Protein AF-A0A969TVH9-F1 (afdb_monomer)

Structure (mmCIF, N/CA/C/O backbone):
data_AF-A0A969TVH9-F1
#
_entry.id   AF-A0A969TVH9-F1
#
loop_
_atom_site.group_PDB
_atom_site.id
_atom_site.type_symbol
_atom_site.label_atom_id
_atom_site.label_alt_id
_atom_site.label_comp_id
_atom_site.label_asym_id
_atom_site.label_entity_id
_atom_site.label_seq_id
_atom_site.pdbx_PDB_ins_code
_atom_site.Cartn_x
_atom_site.Cartn_y
_atom_site.Cartn_z
_atom_site.occupancy
_atom_site.B_iso_or_equiv
_atom_site.auth_seq_id
_atom_site.auth_comp_id
_atom_site.auth_asym_id
_atom_site.auth_atom_id
_atom_site.pdbx_PDB_model_num
ATOM 1 N N . MET A 1 1 ? -48.731 -35.865 27.887 1.00 37.69 1 MET A N 1
ATOM 2 C CA . MET A 1 1 ? -47.710 -35.206 28.732 1.00 37.69 1 MET A CA 1
ATOM 3 C C . MET A 1 1 ? -46.480 -34.941 27.874 1.00 37.69 1 MET A C 1
ATOM 5 O O . MET A 1 1 ? -45.888 -35.913 27.430 1.00 37.69 1 MET A O 1
ATOM 9 N N . ARG A 1 2 ? -46.145 -33.652 27.671 1.00 34.91 2 ARG A N 1
ATOM 10 C CA . ARG A 1 2 ? -44.978 -33.080 26.948 1.00 34.91 2 ARG A CA 1
ATOM 11 C C . ARG A 1 2 ? -44.961 -33.380 25.437 1.00 34.91 2 ARG A C 1
ATOM 13 O O . ARG A 1 2 ? -44.934 -34.528 25.036 1.00 34.91 2 ARG A O 1
ATOM 20 N N . GLY A 1 3 ? -45.037 -32.431 24.510 1.00 35.03 3 GLY A N 1
ATOM 21 C CA . GLY A 1 3 ? -44.656 -31.019 24.518 1.00 35.03 3 GLY A CA 1
ATOM 22 C C . GLY A 1 3 ? -43.785 -30.818 23.275 1.00 35.03 3 GLY A C 1
ATOM 23 O O . GLY A 1 3 ? -42.589 -31.070 23.332 1.00 35.03 3 GLY A O 1
ATOM 24 N N . ARG A 1 4 ? -44.397 -30.492 22.129 1.00 38.34 4 ARG A N 1
ATOM 25 C CA . ARG A 1 4 ? -43.696 -30.109 20.893 1.00 38.34 4 ARG A CA 1
ATOM 26 C C . ARG A 1 4 ? -44.098 -28.678 20.573 1.00 38.34 4 ARG A C 1
ATOM 28 O O . ARG A 1 4 ? -45.091 -28.439 19.897 1.00 38.34 4 ARG A O 1
ATOM 35 N N . GLU A 1 5 ? -43.347 -27.749 21.140 1.00 38.47 5 GLU A N 1
ATOM 36 C CA . GLU A 1 5 ? -43.374 -26.342 20.769 1.00 38.47 5 GLU A CA 1
ATOM 37 C C . GLU A 1 5 ? -42.545 -26.199 19.491 1.00 38.47 5 GLU A C 1
ATOM 39 O O . GLU A 1 5 ? -41.354 -26.498 19.477 1.00 38.47 5 GLU A O 1
ATOM 44 N N . ASN A 1 6 ? -43.184 -25.804 18.394 1.00 35.50 6 ASN A N 1
ATOM 45 C CA . ASN A 1 6 ? -42.488 -25.370 17.190 1.00 35.50 6 ASN A CA 1
ATOM 46 C C . ASN A 1 6 ? -43.167 -24.090 16.709 1.00 35.50 6 ASN A C 1
ATOM 48 O O . ASN A 1 6 ? -44.113 -24.116 15.924 1.00 35.50 6 ASN A O 1
ATOM 52 N N . GLN A 1 7 ? -42.732 -22.972 17.282 1.00 39.88 7 GLN A N 1
ATOM 53 C CA . GLN A 1 7 ? -43.149 -21.638 16.890 1.00 39.88 7 GLN A CA 1
ATOM 54 C C . GLN A 1 7 ? -42.060 -21.081 15.972 1.00 39.88 7 GLN A C 1
ATOM 56 O O . GLN A 1 7 ? -41.015 -20.624 16.428 1.00 39.88 7 GLN A O 1
ATOM 61 N N . LEU A 1 8 ? -42.286 -21.182 14.661 1.00 37.19 8 LEU A N 1
ATOM 62 C CA . LEU A 1 8 ? -41.405 -20.625 13.642 1.00 37.19 8 LEU A CA 1
ATOM 63 C C . LEU A 1 8 ? -41.905 -19.246 13.199 1.00 37.19 8 LEU A C 1
ATOM 65 O O . LEU A 1 8 ? -43.026 -19.092 12.725 1.00 37.19 8 LEU A O 1
ATOM 69 N N . ALA A 1 9 ? -40.984 -18.291 13.326 1.00 36.25 9 ALA A N 1
ATOM 70 C CA . ALA A 1 9 ? -40.798 -17.112 12.487 1.00 36.25 9 ALA A CA 1
ATOM 71 C C . ALA A 1 9 ? -41.891 -16.025 12.501 1.00 36.25 9 ALA A C 1
ATOM 73 O O . ALA A 1 9 ? -42.578 -15.789 11.511 1.00 36.25 9 ALA A O 1
ATOM 74 N N . SER A 1 10 ? -41.915 -15.219 13.568 1.00 35.88 10 SER A N 1
ATOM 75 C CA . SER A 1 10 ? -42.147 -13.783 13.388 1.00 35.88 10 SER A CA 1
ATOM 76 C C . SER A 1 10 ? -40.839 -13.148 12.899 1.00 35.88 10 SER A C 1
ATOM 78 O O . SER A 1 10 ? -39.850 -13.056 13.628 1.00 35.88 10 SER A O 1
ATOM 80 N N . GLY A 1 11 ? -40.810 -12.777 11.618 1.00 38.91 11 GLY A N 1
ATOM 81 C CA . GLY A 1 11 ? -39.690 -12.087 10.984 1.00 38.91 11 GLY A CA 1
ATOM 82 C C . GLY A 1 11 ? -39.461 -10.723 11.626 1.00 38.91 11 GLY A C 1
ATOM 83 O O . GLY A 1 11 ? -40.088 -9.735 11.252 1.00 38.91 11 GLY A O 1
ATOM 84 N N . LYS A 1 12 ? -38.555 -10.677 12.605 1.00 38.53 12 LYS A N 1
ATOM 85 C CA . LYS A 1 12 ? -37.972 -9.447 13.139 1.00 38.53 12 LYS A CA 1
ATOM 86 C C . LYS A 1 12 ? -37.052 -8.850 12.074 1.00 38.53 12 LYS A C 1
ATOM 88 O O . LYS A 1 12 ? -35.854 -9.114 12.049 1.00 38.53 12 LYS A O 1
ATOM 93 N N . PHE A 1 13 ? -37.630 -8.059 11.177 1.00 44.72 13 PHE A N 1
ATOM 94 C CA . PHE A 1 13 ? -36.881 -7.011 10.494 1.00 44.72 13 PHE A CA 1
ATOM 95 C C . PHE A 1 13 ? -36.316 -6.057 11.560 1.00 44.72 13 PHE A C 1
ATOM 97 O O . PHE A 1 13 ? -37.012 -5.731 12.518 1.00 44.72 13 PHE A O 1
ATOM 104 N N . MET A 1 14 ? -35.064 -5.627 11.373 1.00 42.19 14 MET A N 1
ATOM 105 C CA . MET A 1 14 ? -34.274 -4.744 12.249 1.00 42.19 14 MET A CA 1
ATOM 106 C C . MET A 1 14 ? -33.704 -5.382 13.525 1.00 42.19 14 MET A C 1
ATOM 108 O O . MET A 1 14 ? -34.251 -5.200 14.606 1.00 42.19 14 MET A O 1
ATOM 112 N N . HIS A 1 15 ? -32.538 -6.031 13.421 1.00 42.66 15 HIS A N 1
ATOM 113 C CA . HIS A 1 15 ? -31.486 -5.968 14.451 1.00 42.66 15 HIS A CA 1
ATOM 114 C C . HIS A 1 15 ? -30.138 -6.425 13.867 1.00 42.66 15 HIS A C 1
ATOM 116 O O . HIS A 1 15 ? -29.793 -7.600 13.900 1.00 42.66 15 HIS A O 1
ATOM 122 N N . SER A 1 16 ? -29.369 -5.484 13.318 1.00 38.47 16 SER A N 1
ATOM 123 C CA . SER A 1 16 ? -27.898 -5.578 13.312 1.00 38.47 16 SER A CA 1
ATOM 124 C C . SER A 1 16 ? -27.248 -4.191 13.198 1.00 38.47 16 SER A C 1
ATOM 126 O O . SER A 1 16 ? -26.223 -3.998 12.563 1.00 38.47 16 SER A O 1
ATOM 128 N N . MET A 1 17 ? -27.869 -3.186 13.819 1.00 41.12 17 MET A N 1
ATOM 129 C CA . MET A 1 17 ? -27.163 -1.999 14.299 1.00 41.12 17 MET A CA 1
ATOM 130 C C . MET A 1 17 ? -26.947 -2.255 15.781 1.00 41.12 17 MET A C 1
ATOM 132 O O . MET A 1 17 ? -27.868 -2.024 1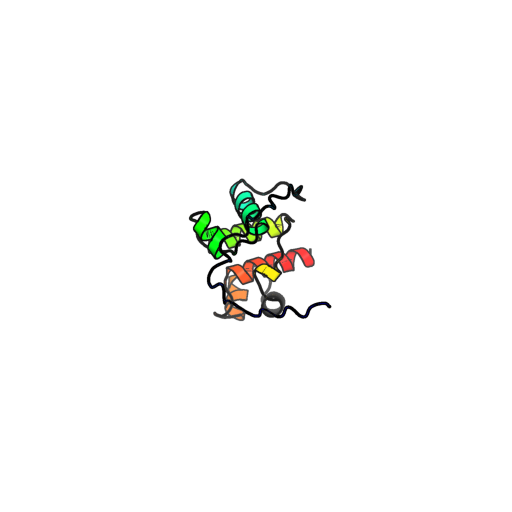6.547 1.00 41.12 17 MET A O 1
ATOM 136 N N . TYR A 1 18 ? -25.824 -2.872 16.133 1.00 45.12 18 TYR A N 1
ATOM 137 C CA . TYR A 1 18 ? -25.208 -2.978 17.465 1.00 45.12 18 TYR A CA 1
ATOM 138 C C . TYR A 1 18 ? -24.416 -4.284 17.506 1.00 45.12 18 TYR A C 1
ATOM 140 O O . TYR A 1 18 ? -24.828 -5.270 18.108 1.00 45.12 18 TYR A O 1
ATOM 148 N N . ASN A 1 19 ? -23.233 -4.271 16.901 1.00 34.69 19 ASN A N 1
ATOM 149 C C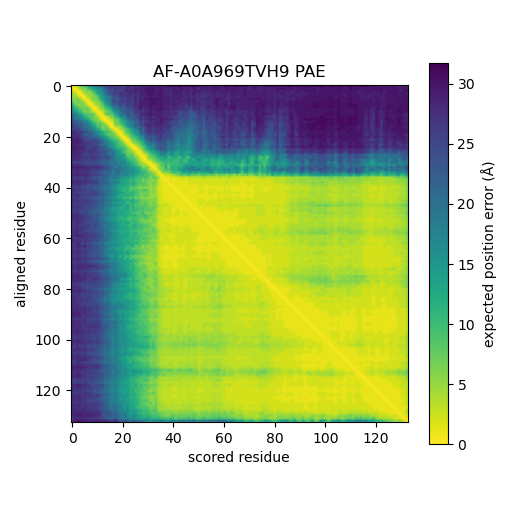A . ASN A 1 19 ? -22.116 -4.881 17.597 1.00 34.69 19 ASN A CA 1
ATOM 150 C C . ASN A 1 19 ? -21.388 -3.725 18.270 1.00 34.69 19 ASN A C 1
ATOM 152 O O . ASN A 1 19 ? -20.700 -2.943 17.619 1.00 34.69 19 ASN A O 1
ATOM 156 N N . LEU A 1 20 ? -21.604 -3.589 19.583 1.00 49.22 20 LEU A N 1
ATOM 157 C CA . LEU A 1 20 ? -20.616 -2.952 20.439 1.00 49.22 20 LEU A CA 1
ATOM 158 C C . LEU A 1 20 ? -19.291 -3.649 20.125 1.00 49.22 20 LEU A C 1
ATOM 160 O O . LEU A 1 2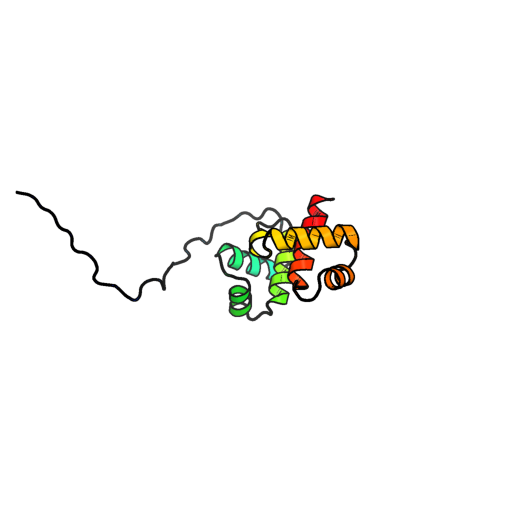0 ? -19.110 -4.811 20.486 1.00 49.22 20 LEU A O 1
ATOM 164 N N . CYS A 1 21 ? -18.393 -2.960 19.422 1.00 44.66 21 CYS A N 1
ATOM 165 C CA . CYS A 1 21 ? -17.021 -3.397 19.221 1.00 44.66 21 CYS A CA 1
ATOM 166 C C . CYS A 1 21 ? -16.285 -3.281 20.566 1.00 44.66 21 CYS A C 1
ATOM 168 O O . CYS A 1 21 ? -15.441 -2.416 20.781 1.00 44.66 21 CYS A O 1
ATOM 170 N N . SER A 1 22 ? -16.655 -4.140 21.517 1.00 37.97 22 SER A N 1
ATOM 171 C CA . SER A 1 22 ? -15.905 -4.407 22.736 1.00 37.97 22 SER A CA 1
ATOM 172 C C . SER A 1 22 ? -14.721 -5.285 22.369 1.00 37.97 22 SER A C 1
ATOM 174 O O . SER A 1 22 ? -14.702 -6.475 22.665 1.00 37.97 22 SER A O 1
ATOM 176 N N . PHE A 1 23 ? -13.739 -4.689 21.698 1.00 45.00 23 PHE A N 1
ATOM 177 C CA . PHE A 1 23 ? -12.407 -5.267 21.610 1.00 45.00 23 PHE A CA 1
ATOM 178 C C . PHE A 1 23 ? -11.351 -4.203 21.301 1.00 45.00 23 PHE A C 1
ATOM 180 O O . PHE A 1 23 ? -10.577 -4.304 20.355 1.00 45.00 23 PHE A O 1
ATOM 187 N N . CYS A 1 24 ? -11.287 -3.170 22.145 1.00 52.09 24 CYS A N 1
ATOM 188 C CA . CYS A 1 24 ? -10.039 -2.439 22.350 1.00 52.09 24 CYS A CA 1
ATOM 189 C C . CYS A 1 24 ? -9.046 -3.398 23.020 1.00 52.09 24 CYS A C 1
ATOM 191 O O . CYS A 1 24 ? -8.889 -3.388 24.238 1.00 52.09 24 CYS A O 1
ATOM 193 N N . GLN A 1 25 ? -8.449 -4.304 22.251 1.00 49.28 25 GLN A N 1
ATOM 194 C CA . GLN A 1 25 ? -7.420 -5.187 22.773 1.00 49.28 25 GLN A CA 1
ATOM 195 C C . GLN A 1 25 ? -6.120 -4.387 22.900 1.00 49.28 25 GLN A C 1
ATOM 197 O O . GLN A 1 25 ? -5.663 -3.777 21.933 1.00 49.28 25 GLN A O 1
ATOM 202 N N . GLU A 1 26 ? -5.526 -4.394 24.094 1.00 49.34 26 GLU A N 1
ATOM 203 C CA . GLU A 1 26 ? -4.182 -3.881 24.377 1.00 49.34 26 GLU A CA 1
ATOM 204 C C . GLU A 1 26 ? -3.132 -4.731 23.642 1.00 49.34 26 GLU A C 1
ATOM 206 O O . GLU A 1 26 ? -2.447 -5.572 24.224 1.00 49.34 26 GLU A O 1
ATOM 211 N N . GLN A 1 27 ? -3.021 -4.568 22.325 1.00 54.56 27 GLN A N 1
ATOM 212 C CA . GLN A 1 27 ? -1.978 -5.239 21.560 1.00 54.56 27 GLN A CA 1
ATOM 213 C C . GLN A 1 27 ? -0.663 -4.487 21.756 1.00 54.56 27 GLN A C 1
ATOM 215 O O . GLN A 1 27 ? -0.496 -3.346 21.322 1.00 54.56 27 GLN A O 1
ATOM 220 N N . LYS A 1 28 ? 0.288 -5.140 22.428 1.00 53.81 28 LYS A N 1
ATOM 221 C CA . LYS A 1 28 ? 1.674 -4.679 22.521 1.00 53.81 28 LYS A CA 1
ATOM 222 C C . LYS A 1 28 ? 2.285 -4.766 21.121 1.00 53.81 28 LYS A C 1
ATOM 224 O O . LYS A 1 28 ? 2.469 -5.855 20.586 1.00 53.81 28 LYS A O 1
ATOM 229 N N . LEU A 1 29 ? 2.520 -3.610 20.512 1.00 57.31 29 LEU A N 1
ATOM 230 C CA . LEU A 1 29 ? 2.960 -3.506 19.124 1.00 57.31 29 LEU A CA 1
ATOM 231 C C . LEU A 1 29 ? 4.400 -4.026 18.972 1.00 57.31 29 LEU A C 1
ATOM 233 O O . LEU A 1 29 ? 5.226 -3.772 19.851 1.00 57.31 29 LEU A O 1
ATOM 237 N N . PRO A 1 30 ? 4.715 -4.728 17.872 1.00 58.38 30 PRO A N 1
ATOM 238 C CA . PRO A 1 30 ? 6.015 -5.373 17.671 1.00 58.38 30 PRO A CA 1
ATOM 239 C C . PRO A 1 30 ? 7.172 -4.374 17.503 1.00 58.38 30 PRO A C 1
ATOM 241 O O . PRO A 1 30 ? 8.308 -4.692 17.844 1.00 58.38 30 PRO A O 1
ATOM 244 N N . VAL A 1 31 ? 6.891 -3.160 17.017 1.00 62.19 31 VAL A N 1
ATOM 245 C CA . VAL A 1 31 ? 7.862 -2.065 16.841 1.00 62.19 31 VAL A CA 1
ATOM 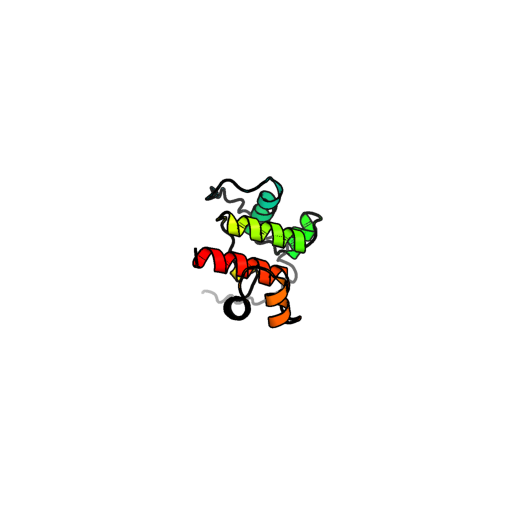246 C C . VAL A 1 31 ? 7.194 -0.735 17.209 1.00 62.19 31 VAL A C 1
ATOM 248 O O . VAL A 1 31 ? 5.976 -0.589 17.074 1.00 62.19 31 VAL A O 1
ATOM 251 N N . ALA A 1 32 ? 7.965 0.251 17.678 1.00 64.38 32 ALA A N 1
ATOM 252 C CA . ALA A 1 32 ? 7.462 1.607 17.889 1.00 64.38 32 ALA A CA 1
ATOM 253 C C . ALA A 1 32 ? 6.918 2.185 16.568 1.00 64.38 32 ALA A C 1
ATOM 255 O O . ALA A 1 32 ? 7.632 2.263 15.573 1.00 64.38 32 ALA A O 1
ATOM 256 N N . LEU A 1 33 ? 5.640 2.566 16.558 1.00 61.91 33 LEU A N 1
ATOM 257 C CA . LEU A 1 33 ? 4.952 3.009 15.345 1.00 61.91 33 LEU A CA 1
ATOM 258 C C . LEU A 1 33 ? 5.525 4.324 14.779 1.00 61.91 33 LEU A C 1
ATOM 260 O O . LEU A 1 33 ? 5.816 5.240 15.561 1.00 61.91 33 LEU A O 1
ATOM 264 N N . PRO A 1 34 ? 5.582 4.474 13.442 1.00 60.31 34 PRO A N 1
ATOM 265 C CA . PRO A 1 34 ? 5.975 5.723 12.801 1.00 60.31 34 PRO A CA 1
ATOM 266 C C . PRO A 1 34 ? 4.888 6.794 13.004 1.00 60.31 34 PRO A C 1
ATOM 268 O O . PRO A 1 34 ? 3.727 6.582 12.672 1.00 60.31 34 PRO A O 1
ATOM 271 N N . SER A 1 35 ? 5.265 7.957 13.551 1.00 71.56 35 SER A N 1
ATOM 272 C CA . SER A 1 35 ? 4.404 9.128 13.836 1.00 71.56 35 SER A CA 1
ATOM 273 C C . SER A 1 35 ? 3.082 8.815 14.581 1.00 71.56 35 SER A C 1
ATOM 275 O O . SER A 1 35 ? 2.874 7.705 15.054 1.00 71.56 35 SER A O 1
ATOM 277 N N . ASN A 1 36 ? 2.200 9.799 14.808 1.00 83.56 36 ASN A N 1
ATOM 278 C CA . ASN A 1 36 ? 0.913 9.569 15.495 1.00 83.56 36 ASN A CA 1
ATOM 279 C C . ASN A 1 36 ? -0.223 9.168 14.536 1.00 83.56 36 ASN A C 1
ATOM 281 O O . ASN A 1 36 ? -1.178 8.519 14.954 1.00 83.56 36 ASN A O 1
ATOM 285 N N . SER A 1 37 ? -0.123 9.517 13.251 1.00 89.88 37 SER A N 1
ATOM 286 C CA . SER A 1 37 ? -1.211 9.329 12.281 1.00 89.88 37 SER A CA 1
ATOM 287 C C . SER A 1 37 ? -1.391 7.868 11.815 1.00 89.88 37 SER A C 1
ATOM 289 O O . SER A 1 37 ? -2.522 7.371 11.866 1.00 89.88 37 SER A O 1
ATOM 291 N N . PRO A 1 38 ? -0.332 7.118 11.442 1.00 91.94 38 PRO A N 1
ATOM 292 C CA . PRO A 1 38 ? -0.426 5.685 11.173 1.00 91.94 38 PRO A CA 1
ATOM 293 C C . PRO A 1 38 ? -0.951 4.890 12.371 1.00 91.94 38 PRO A C 1
ATOM 295 O O . PRO A 1 38 ? -1.729 3.963 12.173 1.00 91.94 38 PRO A O 1
ATOM 298 N N . LYS A 1 39 ? -0.637 5.294 13.614 1.00 90.31 39 LYS A N 1
ATOM 299 C CA . LYS A 1 39 ? -1.159 4.620 14.822 1.00 90.31 39 LYS A CA 1
ATOM 300 C C . LYS A 1 39 ? -2.678 4.611 14.875 1.00 90.31 39 LYS A C 1
ATOM 302 O O . LYS A 1 39 ? -3.279 3.585 15.161 1.00 90.31 39 LYS A O 1
ATOM 307 N N . ILE A 1 40 ? -3.286 5.757 14.585 1.00 91.81 40 ILE A N 1
ATOM 308 C CA . ILE A 1 40 ? -4.742 5.900 14.584 1.00 91.81 40 ILE A CA 1
ATOM 309 C C . ILE A 1 40 ? -5.344 5.038 13.466 1.00 91.81 40 ILE A C 1
ATOM 311 O O . ILE A 1 40 ? -6.341 4.360 13.690 1.00 91.81 40 ILE A O 1
ATOM 315 N N . THR A 1 41 ? -4.710 4.996 12.284 1.00 94.31 41 THR A N 1
ATOM 316 C CA . THR A 1 41 ? -5.101 4.068 11.202 1.00 94.31 41 THR A CA 1
ATOM 317 C C . THR A 1 41 ? -5.118 2.623 11.683 1.00 94.31 41 THR A C 1
ATOM 319 O O . THR A 1 41 ? -6.097 1.917 11.463 1.00 94.31 41 THR A O 1
ATOM 322 N N . LEU A 1 42 ? -4.047 2.199 12.360 1.00 93.31 42 LEU A N 1
ATOM 323 C CA . LEU A 1 42 ? -3.904 0.835 12.849 1.00 93.31 42 LEU A CA 1
ATOM 324 C C . LEU A 1 42 ? -4.995 0.483 13.864 1.00 93.31 42 LEU A C 1
ATOM 326 O O . LEU A 1 42 ? -5.562 -0.599 13.783 1.00 93.31 42 LEU A O 1
ATOM 330 N N . GLN A 1 43 ? -5.319 1.402 14.778 1.00 91.81 43 GLN A N 1
ATOM 331 C CA . GLN A 1 43 ? -6.377 1.196 15.770 1.00 91.81 43 GLN A CA 1
ATOM 332 C C . GLN A 1 43 ? -7.739 0.953 15.115 1.00 91.81 43 GLN A C 1
ATOM 334 O O . GLN A 1 43 ? -8.440 0.027 15.511 1.00 91.81 43 GLN A O 1
ATOM 339 N N . PHE A 1 44 ? -8.110 1.742 14.104 1.00 92.56 44 PHE A N 1
ATOM 340 C CA . PHE A 1 44 ? -9.373 1.527 13.396 1.00 92.56 44 PHE A CA 1
ATOM 341 C C . PHE A 1 44 ? -9.361 0.256 12.541 1.00 92.56 44 PHE A C 1
ATOM 343 O O . PHE A 1 44 ? -10.345 -0.478 12.525 1.00 92.56 44 PHE A O 1
ATOM 350 N N . TYR A 1 45 ? -8.241 -0.052 11.885 1.00 93.25 45 TYR A N 1
ATOM 351 C CA . TYR A 1 45 ? -8.087 -1.310 11.155 1.00 93.25 45 TYR A CA 1
ATOM 352 C C . TYR A 1 45 ? -8.248 -2.527 12.083 1.00 93.25 45 TYR A C 1
ATOM 354 O O . TYR A 1 45 ? -8.965 -3.467 11.757 1.00 93.25 45 TYR A O 1
ATOM 362 N N . GLN A 1 46 ? -7.666 -2.490 13.287 1.00 91.31 46 GLN A N 1
ATOM 363 C CA . GLN A 1 46 ? -7.820 -3.554 14.289 1.00 91.31 46 GLN A CA 1
ATOM 364 C C . GLN A 1 46 ? -9.251 -3.676 14.835 1.00 91.31 46 GLN A C 1
ATOM 366 O O . GLN A 1 46 ? -9.636 -4.750 15.292 1.00 91.31 46 GLN A O 1
ATOM 371 N N . GLN A 1 47 ? -10.047 -2.606 14.765 1.00 90.19 47 GLN A N 1
ATOM 372 C CA . GLN A 1 47 ? -11.486 -2.635 15.053 1.00 90.19 47 GLN A CA 1
ATOM 373 C C . GLN A 1 47 ? -12.312 -3.224 13.895 1.00 90.19 47 GLN A C 1
ATOM 375 O O . GLN A 1 47 ? -13.524 -3.373 14.026 1.00 90.19 47 GLN A O 1
ATOM 380 N N . GLY A 1 48 ? -11.673 -3.580 12.776 1.00 91.00 48 GLY A N 1
ATOM 381 C CA . GLY A 1 48 ? -12.314 -4.199 11.619 1.00 91.00 48 GLY A CA 1
ATOM 382 C C . GLY A 1 48 ? -12.944 -3.211 10.639 1.00 91.00 48 GLY A C 1
ATOM 383 O O . GLY A 1 48 ? -13.722 -3.642 9.792 1.00 91.00 48 GLY A O 1
ATOM 384 N N . LEU A 1 49 ? -12.631 -1.913 10.738 1.00 91.88 49 LEU A N 1
ATOM 385 C CA . LEU A 1 49 ? -13.111 -0.927 9.770 1.00 91.88 49 LEU A CA 1
ATOM 386 C C . LEU A 1 49 ? -12.401 -1.109 8.421 1.00 91.88 49 LEU A C 1
ATOM 388 O O . LEU A 1 49 ? -11.189 -1.336 8.361 1.00 91.88 49 LEU A O 1
ATOM 392 N N . SER A 1 50 ? -13.161 -0.944 7.340 1.00 91.81 50 SER A N 1
ATOM 393 C CA . SER A 1 50 ? -12.647 -0.858 5.970 1.00 91.81 50 SER A CA 1
ATOM 394 C C . SER A 1 50 ? -11.838 0.423 5.740 1.00 91.81 50 SER A C 1
ATOM 396 O O . SER A 1 50 ? -11.946 1.399 6.482 1.00 91.81 50 SER A O 1
ATOM 398 N N . ILE A 1 51 ? -11.030 0.454 4.678 1.00 91.88 51 ILE A N 1
ATOM 399 C CA . ILE A 1 51 ? -10.229 1.632 4.312 1.00 91.88 51 ILE A CA 1
ATOM 400 C C . ILE A 1 51 ? -11.110 2.871 4.118 1.00 91.88 51 ILE A C 1
ATOM 402 O O . ILE A 1 51 ? -10.750 3.964 4.561 1.00 91.88 51 ILE A O 1
ATOM 406 N N . GLU A 1 52 ? -12.256 2.698 3.467 1.00 92.69 52 GLU A N 1
ATOM 407 C CA . GLU A 1 52 ? -13.218 3.750 3.166 1.00 92.69 52 GLU A CA 1
ATOM 408 C C . GLU A 1 52 ? -13.834 4.310 4.451 1.00 92.69 52 GLU A C 1
ATOM 410 O O . GLU A 1 52 ? -13.894 5.529 4.624 1.00 92.69 52 GLU A O 1
ATOM 415 N N . GLU A 1 53 ? -14.212 3.435 5.387 1.00 92.44 53 GLU A N 1
ATOM 416 C CA . GLU A 1 53 ? -14.715 3.838 6.703 1.00 92.44 53 GLU A CA 1
ATOM 417 C C . GLU A 1 53 ? -13.638 4.580 7.496 1.00 92.44 53 GLU A C 1
ATOM 419 O O . GLU A 1 53 ? -13.905 5.652 8.033 1.00 92.44 53 GLU A O 1
ATOM 424 N N . ILE A 1 54 ? -12.396 4.083 7.512 1.00 93.62 54 ILE A N 1
ATOM 425 C CA . ILE A 1 54 ? -11.278 4.755 8.192 1.00 93.62 54 ILE A CA 1
ATOM 426 C C . ILE A 1 54 ? -11.033 6.142 7.591 1.00 93.62 54 ILE A C 1
ATOM 428 O O . ILE A 1 54 ? -10.838 7.112 8.329 1.00 93.62 54 ILE A O 1
ATOM 432 N N . ALA A 1 55 ? -11.029 6.250 6.261 1.00 93.94 55 ALA A N 1
ATOM 433 C CA . ALA A 1 55 ? -10.853 7.511 5.550 1.00 93.94 55 ALA A CA 1
ATOM 434 C C . ALA A 1 55 ? -11.954 8.510 5.932 1.00 93.94 55 ALA A C 1
ATOM 436 O O . ALA A 1 55 ? -11.654 9.641 6.326 1.00 93.94 55 ALA A O 1
ATOM 437 N N . GLN A 1 56 ? -13.212 8.064 5.911 1.00 94.88 56 GLN A N 1
ATOM 438 C CA . GLN A 1 56 ? -14.366 8.877 6.278 1.00 94.88 56 GLN A CA 1
ATOM 439 C C . GLN A 1 56 ? -14.329 9.303 7.751 1.00 94.88 56 GLN A C 1
ATOM 441 O O . GLN A 1 56 ? -14.444 10.493 8.042 1.00 94.88 56 GLN A O 1
ATOM 446 N N . THR A 1 57 ? -14.120 8.368 8.683 1.00 91.62 57 THR A N 1
ATOM 447 C CA . THR A 1 57 ? -14.059 8.640 10.129 1.00 91.62 57 THR A CA 1
ATOM 448 C C . THR A 1 57 ? -12.948 9.626 10.478 1.00 91.62 57 THR A C 1
ATOM 450 O O . THR A 1 57 ? -13.102 10.437 11.389 1.00 91.62 57 THR A O 1
ATOM 453 N N . ARG A 1 58 ? -11.827 9.583 9.753 1.00 92.75 58 ARG A N 1
ATOM 454 C CA . ARG A 1 58 ? -10.670 10.451 10.006 1.00 92.75 58 ARG A CA 1
ATOM 455 C C . ARG A 1 58 ? -10.662 11.738 9.186 1.00 92.75 58 ARG A C 1
ATOM 457 O O . ARG A 1 58 ? -9.781 12.565 9.410 1.00 92.75 58 ARG A O 1
ATOM 464 N N . GLY A 1 59 ? -11.585 11.902 8.239 1.00 93.56 59 GLY A N 1
ATOM 465 C CA . GLY A 1 59 ? -11.582 13.029 7.304 1.00 93.56 59 GLY A CA 1
ATOM 466 C C . GLY A 1 59 ? -10.329 13.077 6.421 1.00 93.56 59 GLY A C 1
ATOM 467 O O . GLY A 1 59 ? -9.816 14.158 6.143 1.00 93.56 59 GLY A O 1
ATOM 468 N N . LEU A 1 60 ? -9.803 11.917 6.020 1.00 95.12 60 LEU A N 1
ATOM 469 C CA . LEU A 1 60 ? -8.615 11.789 5.169 1.00 95.12 60 LEU A CA 1
ATOM 470 C C . LEU A 1 60 ? -8.975 11.179 3.814 1.00 95.12 60 LEU A C 1
ATOM 472 O O . LEU A 1 60 ? -9.996 10.516 3.665 1.00 95.12 60 LEU A O 1
ATOM 476 N N . ALA A 1 61 ? -8.104 11.360 2.822 1.00 95.38 61 ALA A N 1
ATOM 477 C CA . ALA A 1 61 ? -8.240 10.658 1.552 1.00 95.38 61 ALA A CA 1
ATOM 478 C C . ALA A 1 61 ? -7.918 9.162 1.713 1.00 95.38 61 ALA A C 1
ATOM 480 O O . ALA A 1 61 ? -7.009 8.786 2.457 1.00 95.38 61 ALA A O 1
ATOM 481 N N . VAL A 1 62 ? -8.605 8.315 0.943 1.00 93.69 62 VAL A N 1
ATOM 482 C CA . VAL A 1 62 ? -8.349 6.863 0.873 1.00 93.69 62 VAL A CA 1
ATOM 483 C C . VAL A 1 62 ? -6.878 6.567 0.554 1.00 93.69 62 VAL A C 1
ATOM 485 O O . VAL A 1 62 ? -6.252 5.744 1.217 1.00 93.69 62 VAL A O 1
ATOM 488 N N . SER A 1 63 ? -6.280 7.309 -0.380 1.00 91.69 63 SER A N 1
ATOM 489 C CA . SER A 1 63 ? -4.858 7.186 -0.730 1.00 91.69 63 SER A CA 1
ATOM 490 C C . SER A 1 63 ? -3.917 7.462 0.452 1.00 91.69 63 SER A C 1
ATOM 492 O O . SER A 1 63 ? -2.886 6.805 0.592 1.00 91.69 63 SER A O 1
ATOM 494 N N . THR A 1 64 ? -4.278 8.383 1.354 1.00 94.06 64 THR A N 1
ATOM 495 C CA . THR A 1 64 ? -3.527 8.647 2.592 1.00 94.06 64 THR A CA 1
ATOM 496 C C . THR A 1 64 ? -3.623 7.472 3.563 1.00 94.06 64 THR A C 1
ATOM 498 O O . THR A 1 64 ? -2.640 7.136 4.220 1.00 94.06 64 THR A O 1
ATOM 501 N N . ILE A 1 65 ? -4.781 6.811 3.643 1.00 95.06 65 ILE A N 1
ATOM 502 C CA . ILE A 1 65 ? -4.931 5.600 4.457 1.00 95.06 65 ILE A CA 1
ATOM 503 C C . ILE A 1 65 ? -4.067 4.467 3.894 1.00 95.06 65 ILE A C 1
ATOM 505 O O . ILE A 1 65 ? -3.321 3.860 4.657 1.00 95.06 65 ILE A O 1
ATOM 509 N N . TYR A 1 66 ? -4.066 4.242 2.578 1.00 93.88 66 TYR A N 1
ATOM 510 C CA . TYR A 1 66 ? -3.170 3.264 1.945 1.00 93.88 66 TYR A CA 1
ATOM 511 C C . TYR A 1 66 ? -1.685 3.562 2.188 1.00 93.88 66 TYR A C 1
ATOM 513 O O . TYR A 1 66 ? -0.899 2.640 2.420 1.00 93.88 66 TYR A O 1
ATOM 521 N N . GLN A 1 67 ? -1.296 4.839 2.186 1.00 92.62 67 GLN A N 1
ATOM 522 C CA . GLN A 1 67 ? 0.064 5.240 2.542 1.00 92.62 67 GLN A CA 1
ATOM 523 C C . GLN A 1 67 ? 0.401 4.854 3.989 1.00 92.62 67 GLN A C 1
ATOM 525 O O . GLN A 1 67 ? 1.424 4.214 4.220 1.00 92.62 67 GLN A O 1
ATOM 530 N N . HIS A 1 68 ? -0.480 5.152 4.950 1.00 94.00 68 HIS A N 1
ATOM 531 C CA . HIS A 1 68 ? -0.285 4.719 6.335 1.00 94.00 68 HIS A CA 1
ATOM 532 C C . HIS A 1 68 ? -0.215 3.191 6.463 1.00 94.00 68 HIS A C 1
ATOM 534 O O . HIS A 1 68 ? 0.622 2.685 7.200 1.00 94.00 68 HIS A O 1
ATOM 540 N N . ILE A 1 69 ? -1.070 2.446 5.757 1.00 93.50 69 ILE A N 1
ATOM 541 C CA . ILE A 1 69 ? -1.059 0.975 5.754 1.00 93.50 69 ILE A CA 1
ATOM 542 C C . ILE A 1 69 ? 0.267 0.429 5.216 1.00 93.50 69 ILE A C 1
ATOM 544 O O . ILE A 1 69 ? 0.816 -0.507 5.795 1.00 93.50 69 ILE A O 1
ATOM 548 N N . THR A 1 70 ? 0.817 1.050 4.171 1.00 91.81 70 THR A N 1
ATOM 549 C CA . THR A 1 70 ? 2.140 0.700 3.632 1.00 91.81 70 THR A CA 1
ATOM 550 C C . THR A 1 70 ? 3.229 0.906 4.691 1.00 91.81 70 THR A C 1
ATOM 552 O O . THR A 1 70 ? 3.987 -0.016 4.971 1.00 91.81 70 THR A O 1
ATOM 555 N N . GLU A 1 71 ? 3.257 2.067 5.354 1.00 91.19 71 GLU A N 1
ATOM 556 C CA . GLU A 1 71 ? 4.228 2.368 6.423 1.00 91.19 71 GLU A CA 1
ATOM 557 C C . GLU A 1 71 ? 4.097 1.415 7.625 1.00 91.19 71 GLU A C 1
ATOM 559 O O . GLU A 1 71 ? 5.090 0.969 8.205 1.00 91.19 71 GLU A O 1
ATOM 564 N N . LEU A 1 72 ? 2.866 1.078 8.018 1.00 91.19 72 LEU A N 1
ATOM 565 C CA . LEU A 1 72 ? 2.593 0.109 9.083 1.00 91.19 72 LEU A CA 1
ATOM 566 C C . LEU A 1 72 ? 3.125 -1.280 8.711 1.00 91.19 72 LEU A C 1
ATOM 568 O O . LEU A 1 72 ? 3.762 -1.942 9.530 1.00 91.19 72 LEU A O 1
ATOM 572 N N . PHE A 1 73 ? 2.909 -1.703 7.469 1.00 89.31 73 PHE A N 1
ATOM 573 C CA . PHE A 1 73 ? 3.411 -2.973 6.963 1.00 89.31 73 PHE A CA 1
ATOM 574 C C . PHE A 1 73 ? 4.956 -3.025 6.953 1.00 89.31 73 PHE A C 1
ATOM 576 O O . PHE A 1 73 ? 5.561 -3.995 7.434 1.00 89.31 73 PHE A O 1
ATOM 583 N N . GLU A 1 74 ? 5.602 -1.962 6.464 1.00 86.75 74 GLU A N 1
ATOM 584 C CA . GLU A 1 74 ? 7.066 -1.810 6.447 1.00 86.75 74 GLU A CA 1
ATOM 585 C C . GLU A 1 74 ? 7.653 -1.829 7.867 1.00 86.75 74 GLU A C 1
ATOM 587 O O . GLU A 1 74 ? 8.686 -2.447 8.115 1.00 86.75 74 GLU A O 1
ATOM 592 N N . THR A 1 75 ? 6.944 -1.248 8.839 1.00 87.44 75 THR A N 1
ATOM 593 C CA . THR A 1 75 ? 7.346 -1.216 10.257 1.00 87.44 75 THR A CA 1
ATOM 594 C C . THR A 1 75 ? 6.895 -2.436 11.069 1.00 87.44 75 THR A C 1
ATOM 596 O O . THR A 1 75 ? 6.824 -2.373 12.298 1.00 87.44 75 THR A O 1
ATOM 599 N N . ASN A 1 76 ? 6.631 -3.568 10.404 1.00 86.06 76 ASN A N 1
ATOM 600 C CA . ASN A 1 76 ? 6.283 -4.858 11.018 1.00 86.06 76 ASN A CA 1
ATOM 601 C C . ASN A 1 76 ? 5.016 -4.850 11.885 1.00 86.06 76 ASN A C 1
ATOM 603 O O . ASN A 1 76 ? 4.856 -5.712 12.744 1.00 86.06 76 ASN A O 1
ATOM 607 N N . GLN A 1 77 ? 4.106 -3.903 11.679 1.00 89.62 77 GLN A N 1
ATOM 608 C CA . GLN A 1 77 ? 2.859 -3.840 12.437 1.00 89.62 77 GLN A CA 1
ATOM 609 C C . GLN A 1 77 ? 1.891 -4.944 11.997 1.00 89.62 77 GLN A C 1
ATOM 611 O O . GLN A 1 77 ? 2.009 -5.440 10.874 1.00 89.62 77 GLN A O 1
ATOM 616 N N . PRO A 1 78 ? 0.934 -5.346 12.857 1.00 87.56 78 PRO A N 1
ATOM 617 C CA . PRO A 1 78 ? 0.034 -6.467 12.589 1.00 87.56 78 PRO A CA 1
ATOM 618 C C . PRO A 1 78 ? -1.031 -6.100 11.546 1.00 87.56 78 PRO A C 1
ATOM 620 O O . PRO A 1 78 ? -2.201 -5.922 11.871 1.00 87.56 78 PRO A O 1
ATOM 623 N N . VAL A 1 79 ? -0.611 -5.983 10.289 1.00 90.00 79 VAL A N 1
ATOM 624 C CA . VAL A 1 79 ? -1.433 -5.637 9.130 1.00 90.00 79 VAL A CA 1
ATOM 625 C C . VAL A 1 79 ? -1.282 -6.736 8.087 1.00 90.00 79 VAL A C 1
ATOM 627 O O . VAL A 1 79 ? -0.165 -7.117 7.733 1.00 90.00 79 VAL A O 1
ATOM 630 N N . LYS A 1 80 ? -2.402 -7.274 7.600 1.00 90.12 80 LYS A N 1
ATOM 631 C CA . LYS A 1 80 ? -2.403 -8.385 6.641 1.00 90.12 80 LYS A CA 1
ATOM 632 C C . LYS A 1 80 ? -2.621 -7.859 5.232 1.00 90.12 80 LYS A C 1
ATOM 634 O O . LYS A 1 80 ? -3.655 -7.270 4.946 1.00 90.12 80 LYS A O 1
ATOM 639 N N . ILE A 1 81 ? -1.689 -8.135 4.323 1.00 90.12 81 ILE A N 1
ATOM 640 C CA . ILE A 1 81 ? -1.805 -7.699 2.923 1.00 90.12 81 ILE A CA 1
ATOM 641 C C . ILE A 1 81 ? -3.062 -8.241 2.222 1.00 90.12 81 ILE A C 1
ATOM 643 O O . ILE A 1 81 ? -3.659 -7.543 1.403 1.00 90.12 81 ILE A O 1
ATOM 647 N N . ASN A 1 82 ? -3.501 -9.447 2.597 1.00 91.62 82 ASN A N 1
ATOM 648 C CA . ASN A 1 82 ? -4.695 -10.100 2.051 1.00 91.62 82 ASN A CA 1
ATOM 649 C C . ASN A 1 82 ? -5.991 -9.322 2.308 1.00 91.62 82 ASN A C 1
ATOM 651 O O . ASN A 1 82 ? -6.967 -9.544 1.596 1.00 91.62 82 ASN A O 1
ATOM 655 N N . ASP A 1 83 ? -5.996 -8.409 3.282 1.00 90.31 83 ASP A N 1
ATOM 656 C CA . ASP A 1 83 ? -7.156 -7.570 3.580 1.00 90.31 83 ASP A CA 1
ATOM 657 C C . ASP A 1 83 ? -7.282 -6.398 2.587 1.00 90.31 83 ASP A C 1
ATOM 659 O O . ASP A 1 83 ? -8.335 -5.774 2.499 1.00 90.31 83 ASP A O 1
ATOM 663 N N . PHE A 1 84 ? -6.225 -6.106 1.817 1.00 90.62 84 PHE A N 1
ATOM 664 C CA . PHE A 1 84 ? -6.161 -4.959 0.900 1.00 90.62 84 PHE A CA 1
ATOM 665 C C . PHE A 1 84 ? -6.001 -5.360 -0.562 1.00 90.62 84 PHE A C 1
ATOM 667 O O . PHE A 1 84 ? -6.465 -4.647 -1.448 1.00 90.62 84 PHE A O 1
ATOM 674 N N . VAL A 1 85 ? -5.320 -6.475 -0.829 1.00 93.25 85 VAL A N 1
ATOM 675 C CA . VAL A 1 85 ? -5.083 -6.972 -2.186 1.00 93.25 85 VAL A CA 1
ATOM 676 C C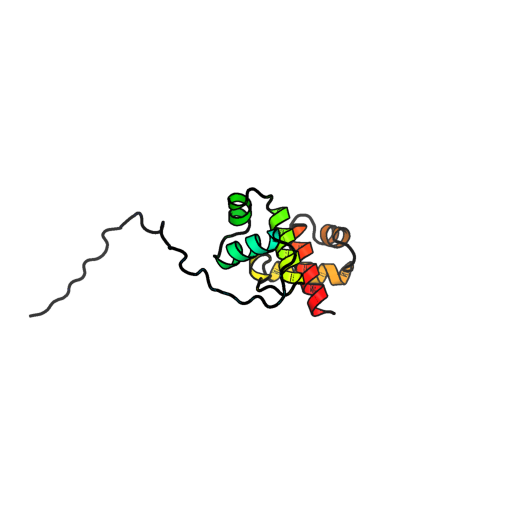 . VAL A 1 85 ? -5.362 -8.463 -2.195 1.00 93.25 85 VAL A C 1
ATOM 678 O O . VAL A 1 85 ? -4.769 -9.206 -1.421 1.00 93.25 85 VAL A O 1
ATOM 681 N N . ILE A 1 86 ? -6.250 -8.924 -3.072 1.00 95.12 86 ILE A N 1
ATOM 682 C CA . ILE A 1 86 ? -6.550 -10.356 -3.182 1.00 95.12 86 ILE A CA 1
ATOM 683 C C . ILE A 1 86 ? -5.333 -11.140 -3.711 1.00 95.12 86 ILE A C 1
ATOM 685 O O . ILE A 1 86 ? -4.600 -10.607 -4.549 1.00 95.12 86 ILE A O 1
ATOM 689 N N . PRO A 1 87 ? -5.141 -12.417 -3.322 1.00 94.94 87 PRO A N 1
ATOM 690 C CA . PRO A 1 87 ? -3.960 -13.201 -3.705 1.00 94.94 87 PRO A CA 1
ATOM 691 C C . PRO A 1 87 ? -3.676 -13.241 -5.214 1.00 94.94 87 PRO A C 1
ATOM 693 O O . PRO A 1 87 ? -2.531 -13.106 -5.629 1.00 94.94 87 PRO A O 1
ATOM 696 N N . VAL A 1 88 ? -4.718 -13.330 -6.049 1.00 96.19 88 VAL A N 1
ATOM 697 C CA . VAL A 1 88 ? -4.572 -13.330 -7.517 1.00 96.19 88 VAL A CA 1
ATOM 698 C C . VAL A 1 88 ? -3.930 -12.033 -8.021 1.00 96.19 88 VAL A C 1
ATOM 700 O O . VAL A 1 88 ? -3.024 -12.065 -8.850 1.00 96.19 88 VAL A O 1
ATOM 703 N N . LYS A 1 89 ? -4.355 -10.878 -7.492 1.00 96.38 89 LYS A N 1
ATOM 704 C CA . LYS A 1 89 ? -3.757 -9.586 -7.850 1.00 96.38 89 LYS A CA 1
ATOM 705 C C . LYS A 1 89 ? -2.333 -9.460 -7.318 1.00 96.38 89 LYS A C 1
ATOM 707 O O . LYS A 1 89 ? -1.488 -8.894 -8.007 1.00 96.38 89 LYS A O 1
ATOM 712 N N . GLN A 1 90 ? -2.060 -9.989 -6.122 1.00 96.88 90 GLN A N 1
ATOM 713 C CA . GLN A 1 90 ? -0.705 -10.013 -5.567 1.00 96.88 90 GLN A CA 1
ATOM 714 C C . GLN A 1 90 ? 0.244 -10.760 -6.507 1.00 96.88 90 GLN A C 1
ATOM 716 O O . GLN A 1 90 ? 1.275 -10.213 -6.882 1.00 96.88 90 GLN A O 1
ATOM 721 N N . GLU A 1 91 ? -0.137 -11.958 -6.958 1.00 97.00 91 GLU A N 1
ATOM 722 C CA . GLU A 1 91 ? 0.658 -12.760 -7.893 1.00 97.00 91 GLU A CA 1
ATOM 723 C C . GLU A 1 91 ? 0.918 -12.013 -9.209 1.00 97.00 91 GLU A C 1
ATOM 725 O O . GLU A 1 91 ? 2.049 -11.964 -9.693 1.00 97.00 91 GLU A O 1
ATOM 730 N N . GLN A 1 92 ? -0.105 -11.368 -9.774 1.00 98.00 92 GLN A N 1
ATOM 731 C CA . GLN A 1 92 ? 0.042 -10.568 -10.994 1.00 98.00 92 GLN A CA 1
ATOM 732 C C . GLN A 1 92 ? 1.026 -9.406 -10.806 1.00 98.00 92 GLN A C 1
ATOM 734 O O . GLN A 1 92 ? 1.878 -9.179 -11.668 1.00 98.00 92 GLN A O 1
ATOM 739 N N . ILE A 1 93 ? 0.957 -8.705 -9.671 1.00 97.69 93 ILE A N 1
ATOM 740 C CA . ILE A 1 93 ? 1.890 -7.620 -9.350 1.00 97.69 93 ILE A CA 1
ATOM 741 C C . ILE A 1 93 ? 3.310 -8.160 -9.130 1.00 97.69 93 ILE A C 1
ATOM 743 O O . ILE A 1 93 ? 4.261 -7.567 -9.634 1.00 97.69 93 ILE A O 1
ATOM 747 N N . VAL A 1 94 ? 3.477 -9.290 -8.438 1.00 97.31 94 VAL A N 1
ATOM 748 C CA . VAL A 1 94 ? 4.787 -9.937 -8.241 1.00 97.31 94 VAL A CA 1
ATOM 749 C C . VAL A 1 94 ? 5.408 -10.329 -9.580 1.00 97.31 94 VAL A C 1
ATOM 751 O O . VAL A 1 94 ? 6.572 -10.021 -9.833 1.00 97.31 94 VAL A O 1
ATOM 754 N N . ASN A 1 95 ? 4.624 -10.936 -10.471 1.00 97.62 95 ASN A N 1
ATOM 755 C CA . ASN A 1 95 ? 5.070 -11.266 -11.821 1.00 97.62 95 ASN A CA 1
ATOM 756 C C . ASN A 1 95 ? 5.503 -10.008 -12.586 1.00 97.62 95 ASN A C 1
ATOM 758 O O . ASN A 1 95 ? 6.555 -10.008 -13.222 1.00 97.62 95 ASN A O 1
ATOM 762 N N . ALA A 1 96 ? 4.742 -8.914 -12.491 1.00 97.88 96 ALA A N 1
ATOM 763 C CA . ALA A 1 96 ? 5.122 -7.643 -13.101 1.00 97.88 96 ALA A CA 1
ATOM 764 C C . ALA A 1 96 ? 6.448 -7.112 -12.534 1.00 97.88 96 ALA A C 1
ATOM 766 O O . ALA A 1 96 ? 7.344 -6.768 -13.304 1.00 97.88 96 ALA A O 1
ATOM 767 N N . ILE A 1 97 ? 6.619 -7.122 -11.208 1.00 97.44 97 ILE A N 1
ATOM 768 C CA . ILE A 1 97 ? 7.862 -6.711 -10.536 1.00 97.44 97 ILE A CA 1
ATOM 769 C C . ILE A 1 97 ? 9.061 -7.513 -11.056 1.00 97.44 97 ILE A C 1
ATOM 771 O O . ILE A 1 97 ? 10.097 -6.932 -11.372 1.00 97.44 97 ILE A O 1
ATOM 775 N N . GLN A 1 98 ? 8.924 -8.830 -11.207 1.00 96.56 98 GLN A N 1
ATOM 776 C CA . GLN A 1 98 ? 9.994 -9.682 -11.736 1.00 96.56 98 GLN A CA 1
ATOM 777 C C . GLN A 1 98 ? 10.336 -9.388 -13.206 1.00 96.56 98 GLN A C 1
ATOM 779 O O . GLN A 1 98 ? 11.456 -9.657 -13.638 1.00 96.56 98 GLN A O 1
ATOM 784 N N . LYS A 1 99 ? 9.391 -8.855 -13.991 1.00 97.31 99 LYS A N 1
ATOM 785 C CA . LYS A 1 99 ? 9.597 -8.528 -15.413 1.00 97.31 99 LYS A CA 1
ATOM 786 C C . LYS A 1 99 ? 10.184 -7.141 -15.637 1.00 97.31 99 LYS A C 1
ATOM 788 O O . LYS A 1 99 ? 11.043 -6.997 -16.502 1.00 97.31 99 LYS A O 1
ATOM 793 N N . VAL A 1 100 ? 9.700 -6.135 -14.910 1.00 97.31 100 VAL A N 1
ATOM 794 C CA . VAL A 1 100 ? 10.056 -4.722 -15.146 1.00 97.31 100 VAL A CA 1
ATOM 795 C C . VAL A 1 100 ? 10.940 -4.112 -14.056 1.00 97.31 100 VAL A C 1
ATOM 797 O O . VAL A 1 100 ? 11.383 -2.974 -14.194 1.00 97.31 100 VAL A O 1
ATOM 800 N N . GLY A 1 101 ? 11.209 -4.859 -12.986 1.00 95.69 101 GLY A N 1
ATOM 801 C CA . GLY A 1 101 ? 11.969 -4.404 -11.828 1.00 95.69 101 GLY A CA 1
ATOM 802 C C . GLY A 1 101 ? 11.103 -3.768 -10.738 1.00 95.69 101 GLY A C 1
ATOM 803 O O . GLY A 1 101 ? 9.947 -3.391 -10.940 1.00 95.69 101 GLY A O 1
ATOM 804 N N . ALA A 1 102 ? 11.694 -3.637 -9.549 1.00 94.94 102 ALA A N 1
ATOM 805 C CA . ALA A 1 102 ? 11.029 -3.126 -8.352 1.00 94.94 102 ALA A CA 1
ATOM 806 C C . ALA A 1 102 ? 11.422 -1.680 -8.009 1.00 94.94 102 ALA A C 1
ATOM 808 O O . ALA A 1 102 ? 11.106 -1.217 -6.915 1.00 94.94 102 ALA A O 1
ATOM 809 N N 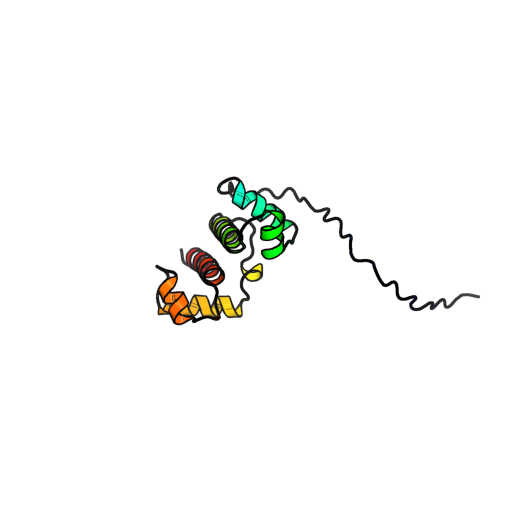. ASP A 1 103 ? 12.145 -0.953 -8.861 1.00 93.50 103 ASP A N 1
ATOM 810 C CA . ASP A 1 103 ? 12.739 0.342 -8.484 1.00 93.50 103 ASP A CA 1
ATOM 811 C C . ASP A 1 103 ? 11.731 1.489 -8.451 1.00 93.50 103 ASP A C 1
ATOM 813 O O . ASP A 1 103 ? 11.800 2.359 -7.582 1.00 93.50 103 ASP A O 1
ATOM 817 N N . SER A 1 104 ? 10.735 1.462 -9.337 1.00 94.88 104 SER A N 1
ATOM 818 C CA . SER A 1 104 ? 9.694 2.487 -9.413 1.00 94.88 104 SER A CA 1
ATOM 819 C C . SER A 1 104 ? 8.322 1.885 -9.720 1.00 94.88 104 SER A C 1
ATOM 821 O O . SER A 1 104 ? 8.214 0.808 -10.295 1.00 94.88 104 SER A O 1
ATOM 823 N N . LEU A 1 105 ? 7.254 2.579 -9.313 1.00 95.88 105 LEU A N 1
ATOM 824 C CA . LEU A 1 105 ? 5.876 2.097 -9.495 1.00 95.88 105 LEU A CA 1
ATOM 825 C C . LEU A 1 105 ? 5.379 2.245 -10.937 1.00 95.88 105 LEU A C 1
ATOM 827 O O . LEU A 1 105 ? 4.512 1.490 -11.363 1.00 95.88 105 LEU A O 1
ATOM 831 N N . LYS A 1 106 ? 5.908 3.225 -11.678 1.00 96.94 106 LYS A N 1
ATOM 832 C CA . LYS A 1 106 ? 5.420 3.581 -13.014 1.00 96.94 106 LYS A CA 1
ATOM 833 C C . LYS A 1 106 ? 5.556 2.423 -14.023 1.00 96.94 106 LYS A C 1
ATOM 835 O O . LYS A 1 106 ? 4.530 2.074 -14.597 1.00 96.94 106 LYS A O 1
ATOM 840 N N . PRO A 1 107 ? 6.720 1.758 -14.182 1.00 97.50 107 PRO A N 1
ATOM 841 C CA . PRO A 1 107 ? 6.847 0.619 -15.096 1.00 97.50 107 PRO A CA 1
ATOM 842 C C . PRO A 1 107 ? 5.923 -0.546 -14.729 1.00 97.50 107 PRO A C 1
ATOM 844 O O . PRO A 1 107 ? 5.358 -1.195 -15.604 1.00 97.50 107 PRO A O 1
ATOM 847 N N . ILE A 1 108 ? 5.725 -0.793 -13.429 1.00 97.94 108 ILE A N 1
ATOM 848 C CA . ILE A 1 108 ? 4.841 -1.860 -12.943 1.00 97.94 108 ILE A CA 1
ATOM 849 C C . ILE A 1 108 ? 3.385 -1.535 -13.302 1.00 97.94 108 ILE A C 1
ATOM 851 O O . ILE A 1 108 ? 2.660 -2.388 -13.809 1.00 97.94 108 ILE A O 1
ATOM 855 N N . LYS A 1 109 ? 2.963 -0.282 -13.089 1.00 97.31 109 LYS A N 1
ATOM 856 C CA . LYS A 1 109 ? 1.624 0.202 -13.445 1.00 97.31 109 LYS A CA 1
ATOM 857 C C . LYS A 1 109 ? 1.376 0.156 -14.953 1.00 97.31 109 LYS A C 1
ATOM 859 O O . LYS A 1 109 ? 0.292 -0.241 -15.366 1.00 97.31 109 LYS A O 1
ATOM 864 N N . GLU A 1 110 ? 2.359 0.535 -15.763 1.00 97.06 110 GLU A N 1
ATOM 865 C CA . GLU A 1 110 ? 2.274 0.459 -17.227 1.00 97.06 110 GLU A CA 1
ATOM 866 C C . GLU A 1 110 ? 2.157 -0.993 -17.712 1.00 97.06 110 GLU A C 1
ATOM 868 O O . GLU A 1 110 ? 1.356 -1.270 -18.600 1.00 97.06 110 GLU A O 1
ATOM 873 N N . TYR A 1 111 ? 2.880 -1.929 -17.087 1.00 97.06 111 TYR A N 1
ATOM 874 C CA . TYR A 1 111 ? 2.794 -3.359 -17.401 1.00 97.06 111 TYR A CA 1
ATOM 875 C C . TYR A 1 111 ? 1.431 -3.973 -17.040 1.00 97.06 111 TYR A C 1
ATOM 877 O O . TYR A 1 111 ? 0.891 -4.783 -17.789 1.00 97.06 111 TYR A O 1
ATOM 885 N N . LEU A 1 112 ? 0.873 -3.595 -15.888 1.00 96.56 112 LEU A N 1
ATOM 886 C CA . LEU A 1 112 ? -0.387 -4.137 -15.366 1.00 96.56 112 LEU A CA 1
ATOM 887 C C . LEU A 1 112 ? -1.645 -3.471 -15.951 1.00 96.56 112 LEU A C 1
ATOM 889 O O . LEU A 1 112 ? -2.728 -4.058 -15.928 1.00 96.56 112 LEU A O 1
ATOM 893 N N . GLY A 1 113 ? -1.523 -2.239 -16.444 1.00 94.50 113 GLY A N 1
ATOM 894 C CA . GLY A 1 113 ? -2.630 -1.461 -16.992 1.00 94.50 113 GLY A CA 1
ATOM 895 C C . GLY A 1 113 ? -3.564 -0.864 -15.932 1.00 94.50 113 GLY A C 1
ATOM 896 O O . GLY A 1 113 ? -3.230 -0.704 -14.754 1.00 94.50 113 GLY A O 1
ATOM 897 N N . GLU A 1 114 ? -4.768 -0.470 -16.350 1.00 92.62 114 GLU A N 1
ATOM 898 C CA . GLU A 1 114 ? -5.691 0.321 -15.519 1.00 92.62 114 GLU A CA 1
ATOM 899 C C . GLU A 1 114 ? -6.351 -0.461 -14.372 1.00 92.62 114 GLU A C 1
ATOM 901 O O . GLU A 1 114 ? -6.758 0.150 -13.390 1.00 92.62 114 GLU A O 1
ATOM 906 N N . SER A 1 115 ? -6.366 -1.798 -14.431 1.00 92.94 115 SER A N 1
ATOM 907 C CA . SER A 1 115 ? -7.064 -2.673 -13.464 1.00 92.94 115 SER A CA 1
ATOM 908 C C . SER A 1 115 ? -6.436 -2.745 -12.058 1.00 92.94 115 SER A C 1
ATOM 910 O O . SER A 1 115 ? -7.003 -3.369 -11.157 1.00 92.94 115 SER A O 1
ATOM 912 N N . PHE A 1 116 ? -5.271 -2.124 -11.863 1.00 95.00 116 PHE A N 1
ATOM 913 C CA . PHE A 1 116 ? -4.505 -2.157 -10.613 1.00 95.00 116 PHE A CA 1
ATOM 914 C C . PHE A 1 116 ? -4.245 -0.746 -10.111 1.00 95.00 116 PHE A C 1
ATOM 916 O O . PHE A 1 116 ? -3.659 0.056 -10.835 1.00 95.00 116 PHE A O 1
ATOM 923 N N . SER A 1 117 ? -4.648 -0.409 -8.893 1.00 94.31 117 SER A N 1
ATOM 924 C CA . SER A 1 117 ? -4.390 0.930 -8.360 1.00 94.31 117 SER A CA 1
ATOM 925 C C . SER A 1 117 ? -2.909 1.122 -8.006 1.00 94.31 117 SER A C 1
ATOM 927 O O . SER A 1 117 ? -2.157 0.162 -7.812 1.00 94.31 117 SER A O 1
ATOM 929 N N . TYR A 1 118 ? -2.459 2.377 -7.922 1.00 95.06 118 TYR A N 1
ATOM 930 C CA . TYR A 1 118 ? -1.091 2.663 -7.471 1.00 95.06 118 TYR A CA 1
ATOM 931 C C . TYR A 1 118 ? -0.875 2.222 -6.019 1.00 95.06 118 TYR A C 1
ATOM 933 O O . TYR A 1 118 ? 0.242 1.860 -5.646 1.00 95.06 118 TYR A O 1
ATOM 941 N N . GLU A 1 119 ? -1.936 2.241 -5.219 1.00 94.38 119 GLU A N 1
ATOM 942 C CA . GLU A 1 119 ? -1.975 1.815 -3.829 1.00 94.38 119 GLU A CA 1
ATOM 943 C C . GLU A 1 119 ? -1.770 0.299 -3.698 1.00 94.38 119 GLU A C 1
ATOM 945 O O . GLU A 1 119 ? -0.900 -0.128 -2.938 1.00 94.38 119 GLU A O 1
ATOM 950 N N . GLU A 1 120 ? -2.491 -0.508 -4.490 1.00 94.25 120 GLU A N 1
ATOM 951 C CA . GLU A 1 120 ? -2.328 -1.970 -4.537 1.00 94.25 120 GLU A CA 1
ATOM 952 C C . GLU A 1 120 ? -0.890 -2.341 -4.930 1.00 94.25 120 GLU A C 1
ATOM 954 O O . GLU A 1 120 ? -0.234 -3.138 -4.256 1.00 94.25 120 GLU A O 1
ATO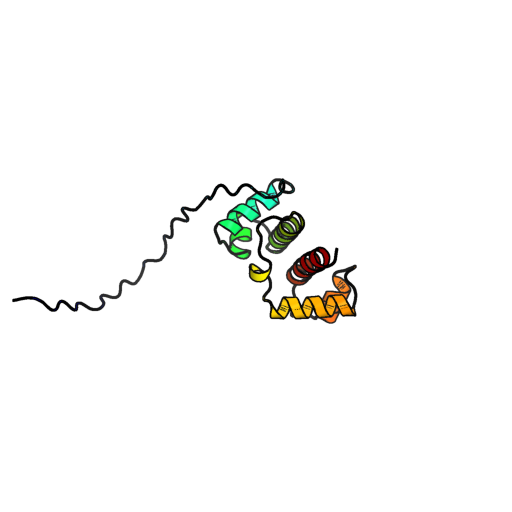M 959 N N . ILE A 1 121 ? -0.369 -1.712 -5.991 1.00 96.56 121 ILE A N 1
ATOM 960 C CA . ILE A 1 121 ? 0.990 -1.967 -6.489 1.00 96.56 121 ILE A CA 1
ATOM 961 C C . ILE A 1 121 ? 2.036 -1.595 -5.435 1.00 96.56 121 ILE A C 1
ATOM 963 O O . ILE A 1 121 ? 2.987 -2.346 -5.214 1.00 96.56 121 ILE A O 1
ATOM 967 N N . ARG A 1 122 ? 1.878 -0.439 -4.777 1.00 95.12 122 ARG A N 1
ATOM 968 C CA . ARG A 1 122 ? 2.798 0.023 -3.731 1.00 95.12 122 ARG A CA 1
ATOM 969 C C . ARG A 1 122 ? 2.851 -0.962 -2.568 1.00 95.12 122 ARG A C 1
ATOM 971 O O . ARG A 1 122 ? 3.952 -1.318 -2.149 1.00 95.12 122 ARG A O 1
ATOM 978 N N . LEU A 1 123 ? 1.692 -1.413 -2.092 1.00 94.56 123 LEU A N 1
ATOM 979 C CA . LEU A 1 123 ? 1.603 -2.323 -0.956 1.00 94.56 123 LEU A CA 1
ATOM 980 C C . LEU A 1 123 ? 2.221 -3.692 -1.270 1.00 94.56 123 LEU A C 1
ATOM 982 O O . LEU A 1 123 ? 3.051 -4.178 -0.503 1.00 94.56 123 LEU A O 1
ATOM 986 N N . VAL A 1 124 ? 1.890 -4.287 -2.423 1.00 95.44 124 VAL A N 1
ATOM 987 C CA . VAL A 1 124 ? 2.467 -5.584 -2.829 1.00 95.44 124 VAL A CA 1
ATOM 988 C C . VAL A 1 124 ? 3.964 -5.482 -3.077 1.00 95.44 124 VAL A C 1
ATOM 990 O O . VAL A 1 124 ? 4.703 -6.386 -2.706 1.00 95.44 124 VAL A O 1
ATOM 993 N N . ARG A 1 125 ? 4.447 -4.375 -3.646 1.00 94.81 125 ARG A N 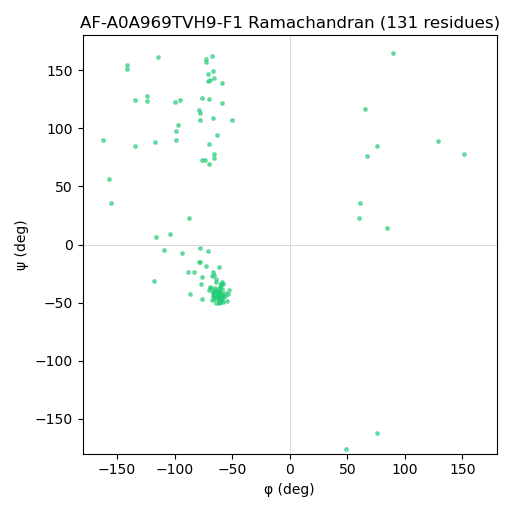1
ATOM 994 C CA . ARG A 1 125 ? 5.885 -4.146 -3.816 1.00 94.81 125 ARG A CA 1
ATOM 995 C C . ARG A 1 125 ? 6.622 -4.069 -2.479 1.00 94.81 125 ARG A C 1
ATOM 997 O O . ARG A 1 125 ? 7.708 -4.631 -2.376 1.00 94.81 125 ARG A O 1
ATOM 1004 N N . ALA A 1 126 ? 6.064 -3.374 -1.486 1.00 92.12 126 ALA A N 1
ATOM 1005 C CA . ALA A 1 126 ? 6.647 -3.307 -0.145 1.00 92.12 126 ALA A CA 1
ATOM 1006 C C . ALA A 1 126 ? 6.703 -4.700 0.506 1.00 92.12 126 ALA A C 1
ATOM 1008 O O . ALA A 1 126 ? 7.735 -5.083 1.052 1.00 92.12 126 ALA A O 1
ATOM 1009 N N . TRP A 1 127 ? 5.631 -5.487 0.367 1.00 91.69 127 TRP A N 1
ATOM 1010 C CA . TRP A 1 127 ? 5.595 -6.889 0.797 1.00 91.69 127 TRP A CA 1
ATOM 1011 C C . TRP A 1 127 ? 6.636 -7.753 0.083 1.00 91.69 127 TRP A C 1
ATOM 1013 O O . TRP A 1 127 ? 7.427 -8.421 0.741 1.00 91.69 127 TRP A O 1
ATOM 1023 N N . TRP A 1 128 ? 6.710 -7.674 -1.244 1.00 93.31 128 TRP A N 1
ATOM 1024 C CA . TRP A 1 128 ? 7.657 -8.452 -2.038 1.00 93.31 128 TRP A CA 1
ATOM 1025 C C . TRP A 1 128 ? 9.113 -8.142 -1.675 1.00 93.31 128 TRP A C 1
ATOM 1027 O O . TRP A 1 128 ? 9.903 -9.066 -1.520 1.00 93.31 128 TRP A O 1
ATOM 1037 N N . ARG A 1 129 ? 9.474 -6.864 -1.491 1.00 90.50 129 ARG A N 1
ATOM 1038 C CA . ARG A 1 129 ? 10.838 -6.469 -1.091 1.00 90.50 129 ARG A CA 1
ATOM 1039 C C . ARG A 1 129 ? 11.245 -7.095 0.236 1.00 90.50 129 ARG A C 1
ATOM 1041 O O . ARG A 1 129 ? 12.317 -7.666 0.326 1.00 90.50 129 ARG A O 1
ATOM 1048 N N . LYS A 1 130 ? 10.349 -7.063 1.219 1.00 86.38 130 LYS A N 1
ATOM 1049 C CA . LYS A 1 130 ? 10.592 -7.602 2.558 1.00 86.38 130 LYS A CA 1
ATOM 1050 C C . LYS A 1 130 ? 10.810 -9.118 2.584 1.00 86.38 130 LYS A C 1
ATOM 1052 O O . LYS A 1 130 ? 11.551 -9.601 3.425 1.00 86.38 130 LYS A O 1
ATOM 1057 N N . GLU A 1 131 ? 10.164 -9.861 1.688 1.00 83.00 131 GLU A N 1
ATOM 1058 C CA . GLU A 1 131 ? 10.359 -11.315 1.550 1.00 83.00 131 GLU A CA 1
ATOM 1059 C C . GLU A 1 131 ? 11.651 -11.676 0.786 1.00 83.00 131 GLU A C 1
ATOM 1061 O O . GLU A 1 131 ? 12.065 -12.833 0.798 1.00 83.00 131 GLU A O 1
ATOM 1066 N N . ASN A 1 132 ? 12.270 -10.717 0.085 1.00 83.75 132 ASN A N 1
ATOM 1067 C CA . ASN A 1 132 ? 13.449 -10.929 -0.768 1.00 83.75 132 ASN A CA 1
ATOM 1068 C C . ASN A 1 132 ? 14.707 -10.178 -0.274 1.00 83.75 132 ASN A C 1
ATOM 1070 O O . ASN A 1 132 ? 15.716 -10.168 -0.982 1.00 83.75 132 ASN A O 1
ATOM 1074 N N . GLU A 1 133 ? 14.642 -9.552 0.905 1.00 62.19 133 GLU A N 1
ATOM 1075 C CA . GLU A 1 133 ? 15.760 -8.921 1.631 1.00 62.19 133 GLU A CA 1
ATOM 1076 C C . GLU A 1 133 ? 16.297 -9.856 2.722 1.00 62.19 133 GLU A C 1
ATOM 1078 O O . GLU A 1 133 ? 17.541 -9.962 2.832 1.00 62.19 133 GLU A O 1
#

Foldseek 3Di:
DDDDDDDDDPDPDDDDPDDPLPDPDPDPWPADADDDVLVQLLSVVVSVDDLVRSCVVVVHDSLVSLVSLLSCVLRVGPHDLCSPDPPVRLVLLVVLCVVQNLPDLVSSCVVSDDPADSSNSSNSSSVVVVVVD

Mean predicted aligned error: 11.04 Å

Nearest PDB structures (foldseek):
  4ldz-assembly1_B  TM=9.634E-01  e=2.267E+00  Bacillus subtilis subsp. subtilis str. 168
  4zms-assembly1_B  TM=5.893E-01  e=6.087E-01  Streptococcus pneumoniae R6
  1fse-assembly2_C  TM=6.188E-01  e=1.271E+00  Bacillus subtilis
  3qp6-assembly1_A-2  TM=5.542E-01  e=4.042E+00  Chromobacterium violaceum

Radius of gyration: 20.8 Å; Cα contacts (8 Å, |Δi|>4): 114; chains: 1; bounding box: 64×48×46 Å

Sequence (133 aa):
MRGRENQLASGKFMHSMYNLCSFCQEQKLPVALPSNSPKITLQFYQQGLSIEEIAQTRGLAVSTIYQHITELFETNQPVKINDFVIPVKQEQIVNAIQKVGADSLKPIKEYLGESFSYEEIRLVRAWWRKENE

pLDDT: mean 80.54, std 21.65, range [34.69, 98.0]

Solvent-accessible surface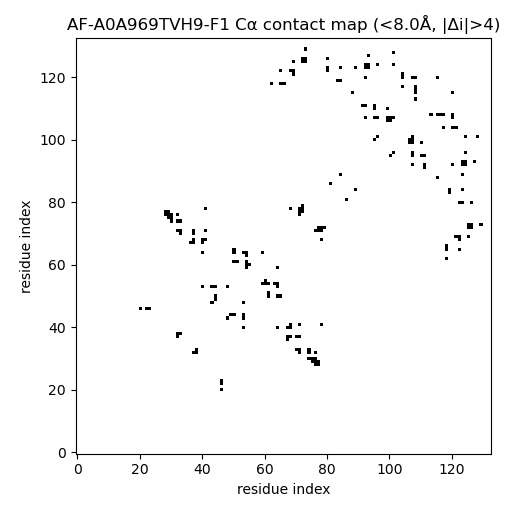 area (backbone atoms only — not comparable to full-atom values): 8521 Å² total; per-residue (Å²): 135,89,86,84,88,81,87,81,78,84,82,74,77,88,84,85,89,74,77,78,79,85,61,87,67,90,71,82,68,84,43,88,68,70,70,71,66,38,50,54,52,50,55,43,46,72,67,68,48,50,66,65,54,50,13,62,79,68,74,47,54,55,69,58,48,48,50,32,51,40,54,38,46,76,54,61,36,103,62,64,65,70,83,77,40,53,69,72,59,43,51,54,48,51,53,35,29,76,74,67,42,80,88,54,67,64,60,35,42,66,72,66,40,88,92,53,54,75,60,54,51,51,43,46,49,56,52,53,49,67,79,73,109

Secondary structure (DSSP, 8-state):
----------------S------------SSPPSSSHHHHHHHHHHTT--HHHHHHHHT--HHHHHHHHHHHHHTT-S--GGGTS-HHHHHHHHHHHHHH-SS-HHHHHHHH-TTS-HHHHHHHHHHHHHH--